Protein AF-A0A3B4X9M7-F1 (afdb_monomer)

InterPro domains:
  IPR009581 FAM20, C-terminal [PF06702] (1-113)
  IPR024869 FAM20 [PTHR12450] (1-120)

Nearest PDB structures (foldseek):
  5yh2-assembly1_B  TM=9.627E-01  e=1.219E-09  Homo sapiens
  5yh3-assembly1_C  TM=9.598E-01  e=1.978E-09  Homo sapiens
  5yh2-assembly1_A  TM=9.633E-01  e=2.843E-09  Homo sapiens
  5yh0-assembly1_I  TM=9.409E-01  e=1.376E-09  Danio rerio
  5yh0-assembly1_K  TM=9.414E-01  e=3.620E-09  Danio rerio

Foldseek 3Di:
DPPPDWDFDPVVPPPTDTDPDDCPPPQPDLPDDDCVVCVVCLPVLADEPVVLVVLVQCLDPVNPQLVVVQVVQCPPPCCVPDPPPHDPSNSVSVNVVSVVNNVSNVVSVVVDVHNYDHPPPPPVPVPPDDDD

Structure (mmCIF, N/CA/C/O backbone):
data_AF-A0A3B4X9M7-F1
#
_entry.id   AF-A0A3B4X9M7-F1
#
loop_
_atom_site.group_PDB
_atom_site.id
_atom_site.type_symbol
_atom_site.label_atom_id
_atom_site.label_alt_id
_atom_site.label_comp_id
_atom_site.label_asym_id
_atom_site.label_entity_id
_atom_site.label_seq_id
_atom_site.pdbx_PDB_ins_code
_atom_site.Cartn_x
_atom_site.Cartn_y
_atom_site.Cartn_z
_atom_site.occupancy
_atom_site.B_iso_or_equiv
_atom_site.auth_seq_id
_atom_site.auth_comp_id
_atom_site.auth_asym_id
_atom_site.auth_atom_id
_atom_site.pdbx_PDB_model_num
ATOM 1 N N . MET A 1 1 ? 7.247 7.267 2.314 1.00 68.00 1 MET A N 1
ATOM 2 C CA . MET A 1 1 ? 8.010 8.503 2.570 1.00 68.00 1 MET A CA 1
ATOM 3 C C . MET A 1 1 ? 8.000 9.279 1.273 1.00 68.00 1 MET A C 1
ATOM 5 O O . MET A 1 1 ? 8.185 8.639 0.250 1.00 68.00 1 MET A O 1
ATOM 9 N N . ASP A 1 2 ? 7.718 10.577 1.321 1.00 89.12 2 ASP A N 1
ATOM 10 C CA . ASP A 1 2 ? 7.465 11.470 0.169 1.00 89.12 2 ASP A CA 1
ATOM 11 C C . ASP A 1 2 ? 6.021 11.556 -0.359 1.00 89.12 2 ASP A C 1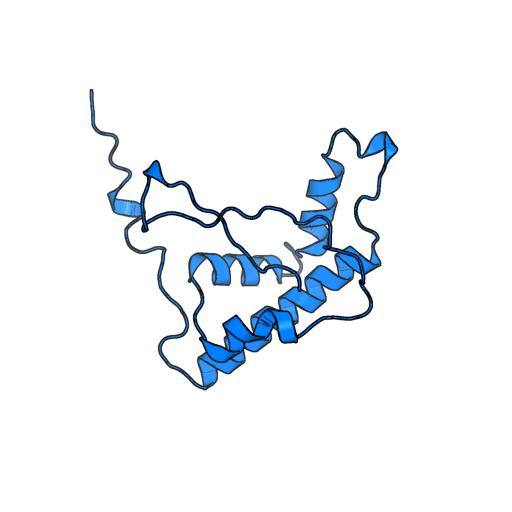
ATOM 13 O O . ASP A 1 2 ? 5.755 12.221 -1.349 1.00 89.12 2 ASP A O 1
ATOM 17 N N . ARG A 1 3 ? 5.047 10.970 0.350 1.00 93.44 3 ARG A N 1
ATOM 18 C CA . ARG A 1 3 ? 3.633 11.339 0.176 1.00 93.44 3 ARG A CA 1
ATOM 19 C C . ARG A 1 3 ? 3.361 12.582 1.025 1.00 93.44 3 ARG A C 1
ATOM 21 O O . ARG A 1 3 ? 2.982 12.449 2.183 1.00 93.44 3 ARG A O 1
ATOM 28 N N . HIS A 1 4 ? 3.639 13.761 0.479 1.00 93.94 4 HIS A N 1
ATOM 29 C CA . HIS A 1 4 ? 3.444 15.046 1.168 1.00 93.94 4 HIS A CA 1
ATOM 30 C C . HIS A 1 4 ? 2.214 15.822 0.668 1.00 93.94 4 HIS A C 1
ATOM 32 O O . HIS A 1 4 ? 1.756 16.735 1.343 1.00 93.94 4 HIS A O 1
ATOM 38 N N . HIS A 1 5 ? 1.658 15.433 -0.481 1.00 96.00 5 HIS A N 1
ATOM 39 C CA . HIS A 1 5 ? 0.385 15.927 -1.001 1.00 96.00 5 HIS A CA 1
ATOM 40 C C . HIS A 1 5 ? -0.476 14.760 -1.491 1.00 96.00 5 HIS A C 1
ATOM 42 O O . HIS A 1 5 ? 0.025 13.669 -1.790 1.00 96.00 5 HIS A O 1
ATOM 48 N N . TYR A 1 6 ? -1.776 15.012 -1.570 1.00 95.38 6 TYR A N 1
ATOM 49 C CA . TYR A 1 6 ? -2.744 14.188 -2.275 1.00 95.38 6 TYR A CA 1
ATOM 50 C C . TYR A 1 6 ? -3.588 15.099 -3.162 1.00 95.38 6 TYR A C 1
ATOM 52 O O . TYR A 1 6 ? -3.762 16.278 -2.856 1.00 95.38 6 TYR A O 1
ATOM 60 N N . GLU A 1 7 ? -4.114 14.541 -4.242 1.00 95.56 7 GLU A N 1
ATOM 61 C CA . GLU A 1 7 ? -5.021 15.244 -5.144 1.00 95.56 7 GLU A CA 1
ATOM 62 C C . GLU A 1 7 ? -6.391 14.572 -5.135 1.00 95.56 7 GLU A C 1
ATOM 64 O O . GLU A 1 7 ? -6.521 13.388 -4.811 1.00 95.56 7 GLU A O 1
ATOM 69 N N . THR A 1 8 ? -7.413 15.343 -5.483 1.00 96.50 8 THR A N 1
ATOM 70 C CA . THR A 1 8 ? -8.803 14.899 -5.603 1.00 96.50 8 THR A CA 1
ATOM 71 C C . THR A 1 8 ? -9.425 15.534 -6.841 1.00 96.50 8 THR A C 1
ATOM 73 O O . THR A 1 8 ? -8.903 16.505 -7.390 1.00 96.50 8 THR A O 1
ATOM 76 N N . PHE A 1 9 ? -10.550 14.993 -7.297 1.00 95.69 9 PHE A N 1
ATOM 77 C CA . PHE A 1 9 ? -11.328 15.621 -8.358 1.00 95.69 9 PHE A CA 1
ATOM 78 C C . PHE A 1 9 ? -12.252 16.694 -7.780 1.00 95.69 9 PHE A C 1
ATOM 80 O O . PHE A 1 9 ? -13.288 16.366 -7.203 1.00 95.69 9 PHE A O 1
ATOM 87 N N . GLU A 1 10 ? -11.920 17.967 -8.016 1.00 94.56 10 GLU A N 1
ATOM 88 C CA . GLU A 1 10 ? -12.673 19.134 -7.520 1.00 94.56 10 GLU A CA 1
ATOM 89 C C . GLU A 1 10 ? -14.180 19.048 -7.814 1.00 94.56 10 GLU A C 1
ATOM 91 O O . GLU A 1 10 ? -15.003 19.382 -6.965 1.00 94.56 10 GLU A O 1
ATOM 96 N N . LYS A 1 11 ? -14.554 18.516 -8.988 1.00 95.75 11 LYS A N 1
ATOM 97 C CA . LYS A 1 11 ? -15.952 18.353 -9.419 1.00 95.75 11 LYS A CA 1
ATOM 98 C C . LYS A 1 11 ? -16.825 17.584 -8.414 1.00 95.75 11 LYS A C 1
ATOM 100 O O . LYS A 1 11 ? -18.030 17.813 -8.381 1.00 95.75 11 LYS A O 1
ATOM 105 N N . PHE A 1 12 ? -16.244 16.673 -7.635 1.00 95.31 12 PHE A N 1
ATOM 106 C CA . PHE A 1 12 ? -16.966 15.831 -6.675 1.00 95.31 12 PHE A CA 1
ATOM 107 C C . PHE A 1 12 ? -16.859 16.340 -5.226 1.00 95.31 12 PHE A C 1
ATOM 109 O O . PHE A 1 12 ? -17.379 15.707 -4.310 1.00 95.31 12 PHE A O 1
ATOM 116 N N . GLY A 1 13 ? -16.217 17.491 -4.999 1.00 94.25 13 GLY A N 1
ATOM 117 C CA . GLY A 1 13 ? -16.064 18.070 -3.666 1.00 94.25 13 GLY A CA 1
ATOM 118 C C . GLY A 1 13 ? -15.316 17.144 -2.700 1.00 94.25 13 GLY A C 1
ATOM 119 O O . GLY A 1 13 ? -14.323 16.521 -3.065 1.00 94.25 13 GLY A O 1
ATOM 120 N N . ASN A 1 14 ? -15.793 17.068 -1.454 1.00 93.62 14 ASN A N 1
ATOM 121 C CA . ASN A 1 14 ? -15.124 16.325 -0.378 1.00 93.62 14 ASN A CA 1
ATOM 122 C C . ASN A 1 14 ? -15.452 14.822 -0.361 1.00 93.62 14 ASN A C 1
ATOM 124 O O . ASN A 1 14 ? -14.729 14.053 0.269 1.00 93.62 14 ASN A O 1
ATOM 128 N N . GLU A 1 15 ? -16.521 14.397 -1.035 1.00 93.12 15 GLU A N 1
ATOM 129 C CA . GLU A 1 15 ? -16.965 12.998 -1.079 1.00 93.12 15 GLU A CA 1
ATOM 130 C C . GLU A 1 15 ? -16.420 12.315 -2.336 1.00 93.12 15 GLU A C 1
ATOM 132 O O . GLU A 1 15 ? -17.136 11.957 -3.268 1.00 93.12 15 GLU A O 1
ATOM 137 N N . THR A 1 16 ? -15.096 12.188 -2.383 1.00 94.19 16 THR A N 1
ATOM 138 C CA . THR A 1 16 ? -14.366 11.620 -3.519 1.00 94.19 16 THR A CA 1
ATOM 139 C C . THR A 1 16 ? -13.160 10.811 -3.049 1.00 94.19 16 THR A C 1
ATOM 141 O O . THR A 1 16 ? -12.85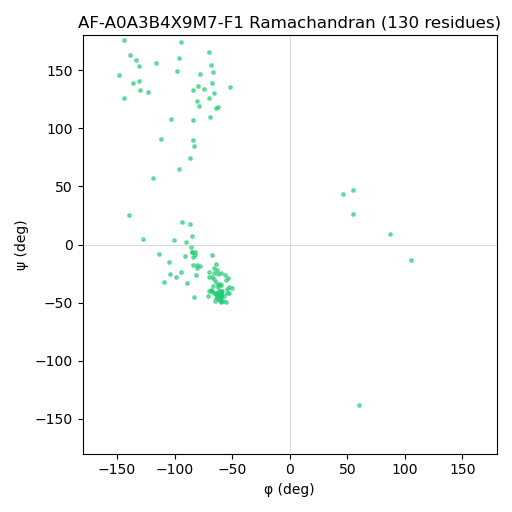4 10.741 -1.858 1.00 94.19 16 THR A O 1
ATOM 144 N N . PHE A 1 17 ? -12.462 10.173 -3.985 1.00 93.81 17 PHE A N 1
ATOM 145 C CA . PHE A 1 17 ? -11.273 9.379 -3.699 1.00 93.81 17 PHE A CA 1
ATOM 146 C C . PHE A 1 17 ? -9.980 10.175 -3.903 1.00 93.81 17 PHE A C 1
ATOM 148 O O . PHE A 1 17 ? -9.934 11.182 -4.612 1.00 93.81 17 PHE A O 1
ATOM 155 N N . LEU A 1 18 ? -8.905 9.682 -3.288 1.00 96.12 18 LEU A N 1
ATOM 156 C CA . LEU A 1 18 ? -7.571 10.256 -3.428 1.00 96.12 18 LEU A CA 1
ATOM 157 C C . LEU A 1 18 ? -6.886 9.729 -4.691 1.00 96.12 18 LEU A C 1
ATOM 159 O O . LEU A 1 18 ? -6.826 8.521 -4.927 1.00 96.12 18 LEU A O 1
ATOM 163 N N . LEU A 1 19 ? -6.295 10.628 -5.470 1.00 96.31 19 LEU A N 1
ATOM 164 C CA . LEU A 1 19 ? -5.472 10.271 -6.618 1.00 96.31 19 LEU A CA 1
ATOM 165 C C . LEU A 1 19 ? -4.072 9.846 -6.159 1.00 96.31 19 LEU A C 1
ATOM 167 O O . LEU A 1 19 ? -3.317 10.612 -5.557 1.00 96.31 19 LEU A O 1
ATOM 171 N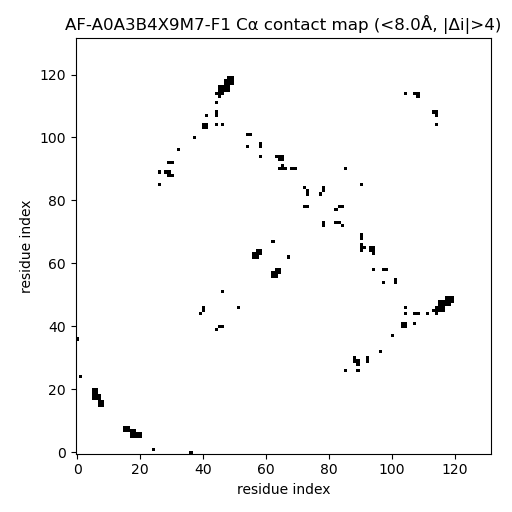 N . HIS A 1 20 ? -3.701 8.601 -6.459 1.00 96.25 20 HIS A N 1
ATOM 172 C CA . HIS A 1 20 ? -2.396 8.034 -6.110 1.00 96.25 20 HIS A CA 1
ATOM 173 C C . HIS A 1 20 ? -1.329 8.350 -7.175 1.00 96.25 20 HIS A C 1
ATOM 175 O O . HIS A 1 20 ? -0.922 7.469 -7.934 1.00 96.25 20 HIS A O 1
ATOM 181 N N . LEU A 1 21 ? -0.850 9.596 -7.218 1.00 96.25 21 LEU A N 1
ATOM 182 C CA . LEU A 1 21 ? 0.173 10.069 -8.170 1.00 96.25 21 LEU A CA 1
ATOM 183 C C . LEU A 1 21 ? 1.605 10.001 -7.608 1.00 96.25 21 LEU A C 1
ATOM 185 O O . LEU A 1 21 ? 1.798 9.655 -6.444 1.00 96.25 21 LEU A O 1
ATOM 189 N N . ASP A 1 22 ? 2.615 10.300 -8.428 1.00 94.81 22 ASP A N 1
ATOM 190 C CA . ASP A 1 22 ? 4.023 10.468 -8.019 1.00 94.81 22 ASP A CA 1
ATOM 191 C C . ASP A 1 22 ? 4.646 9.290 -7.252 1.00 94.81 22 ASP A C 1
ATOM 193 O O . ASP A 1 22 ? 5.343 9.434 -6.248 1.00 94.81 22 ASP A O 1
ATOM 197 N N . ASN A 1 23 ? 4.439 8.073 -7.761 1.00 96.19 23 ASN A N 1
ATOM 198 C CA . ASN A 1 23 ? 4.970 6.849 -7.149 1.00 96.19 23 ASN A CA 1
ATOM 199 C C . ASN A 1 23 ? 6.418 6.514 -7.574 1.00 96.19 23 ASN A C 1
ATOM 201 O O . ASN A 1 23 ? 6.929 5.457 -7.214 1.00 96.19 23 ASN A O 1
ATOM 205 N N . GLY A 1 24 ? 7.109 7.396 -8.309 1.00 95.62 24 GLY A N 1
ATOM 206 C CA . GLY A 1 24 ? 8.446 7.136 -8.877 1.00 95.62 24 GLY A CA 1
ATOM 207 C C . GLY A 1 24 ? 9.566 6.922 -7.849 1.00 95.62 24 GLY A C 1
ATOM 208 O O . GLY A 1 24 ? 10.614 6.375 -8.176 1.00 95.62 24 GLY A O 1
ATOM 209 N N . ARG A 1 25 ? 9.344 7.309 -6.587 1.00 95.44 25 ARG A N 1
ATOM 210 C CA . ARG A 1 25 ? 10.258 7.052 -5.456 1.00 95.44 25 ARG A CA 1
ATOM 211 C C . ARG A 1 25 ? 9.983 5.736 -4.723 1.00 95.44 25 ARG A C 1
ATOM 213 O O . ARG A 1 25 ? 10.641 5.434 -3.723 1.00 95.44 25 ARG A O 1
ATOM 220 N N . ALA A 1 26 ? 9.007 4.957 -5.184 1.00 95.75 26 ALA A N 1
ATOM 221 C CA . ALA A 1 26 ? 8.731 3.629 -4.656 1.00 95.75 26 ALA A CA 1
ATOM 222 C C . ALA A 1 26 ? 9.836 2.626 -5.038 1.00 95.75 26 ALA A C 1
ATOM 224 O O . ALA A 1 26 ? 10.678 2.885 -5.890 1.00 95.75 26 ALA A O 1
ATOM 225 N N . PHE A 1 27 ? 9.839 1.464 -4.376 1.00 96.62 27 PHE A N 1
ATOM 226 C CA . PHE A 1 27 ? 10.713 0.323 -4.702 1.00 96.62 27 PHE A CA 1
ATOM 227 C C . PHE A 1 27 ? 12.231 0.608 -4.747 1.00 96.62 27 PHE A C 1
ATOM 229 O O . PHE A 1 27 ? 12.978 -0.124 -5.381 1.00 96.62 27 PHE A O 1
ATOM 236 N N . GLY A 1 28 ? 12.725 1.618 -4.021 1.00 96.25 28 GLY A N 1
ATOM 237 C CA . GLY A 1 28 ? 14.171 1.885 -3.932 1.00 96.25 28 GLY A CA 1
ATOM 238 C C . GLY A 1 28 ? 14.948 0.956 -2.985 1.00 96.25 28 GLY A C 1
ATOM 239 O O . GLY A 1 28 ? 16.175 0.894 -3.043 1.00 96.25 28 GLY A O 1
ATOM 240 N N . ARG A 1 29 ? 14.266 0.259 -2.062 1.00 97.38 29 ARG A N 1
ATOM 241 C CA . ARG A 1 29 ? 14.880 -0.655 -1.077 1.00 97.38 29 ARG A CA 1
ATOM 242 C C . ARG A 1 29 ? 13.971 -1.856 -0.827 1.00 97.38 29 ARG A C 1
ATOM 244 O O . ARG A 1 29 ? 12.827 -1.670 -0.417 1.00 97.38 29 ARG A O 1
ATOM 251 N N . HIS A 1 30 ? 14.489 -3.074 -0.985 1.00 98.06 30 HIS A N 1
ATOM 252 C CA . HIS A 1 30 ? 13.788 -4.323 -0.639 1.00 98.06 30 HIS A CA 1
ATOM 253 C C . HIS A 1 30 ? 14.199 -4.894 0.726 1.00 98.06 30 HIS A C 1
ATOM 255 O O . HIS A 1 30 ? 13.417 -5.589 1.370 1.00 98.06 30 HIS A O 1
ATOM 261 N N . SER A 1 31 ? 15.429 -4.629 1.171 1.00 98.0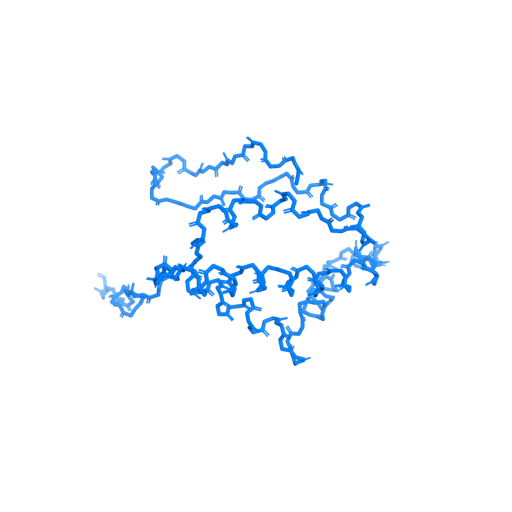6 31 SER A N 1
ATOM 262 C CA . SER A 1 31 ? 16.024 -5.207 2.387 1.00 98.06 31 SER A CA 1
ATOM 263 C C . SER A 1 31 ? 15.647 -4.472 3.672 1.00 98.06 31 SER A C 1
ATOM 265 O O . SER A 1 31 ? 15.910 -4.970 4.761 1.00 98.06 31 SER A O 1
ATOM 267 N N . ARG A 1 32 ? 15.031 -3.293 3.554 1.00 97.62 32 ARG A N 1
ATOM 268 C CA . ARG A 1 32 ? 14.594 -2.470 4.679 1.00 97.62 32 ARG A CA 1
ATOM 269 C C . ARG A 1 32 ? 13.145 -2.058 4.484 1.00 97.62 32 ARG A C 1
ATOM 271 O O . ARG A 1 32 ? 12.768 -1.587 3.409 1.00 97.62 32 ARG A O 1
ATOM 278 N N . ASP A 1 33 ? 12.368 -2.219 5.543 1.00 98.00 33 ASP A N 1
ATOM 279 C CA . ASP A 1 33 ? 11.017 -1.686 5.642 1.00 98.00 33 ASP A CA 1
ATOM 280 C C . ASP A 1 33 ? 11.057 -0.379 6.426 1.00 98.00 33 ASP A C 1
ATOM 282 O O . ASP A 1 33 ? 11.924 -0.176 7.279 1.00 98.00 33 ASP A O 1
ATOM 286 N N . GLU A 1 34 ? 10.143 0.526 6.099 1.00 97.19 34 GLU A N 1
ATOM 287 C CA . GLU A 1 34 ? 10.079 1.845 6.709 1.00 97.19 34 GLU A CA 1
ATOM 288 C C . GLU A 1 34 ? 8.805 1.944 7.561 1.00 97.19 34 GLU A C 1
ATOM 290 O O . GLU A 1 34 ? 7.744 2.293 7.036 1.00 97.19 34 GLU A O 1
ATOM 295 N N . PRO A 1 35 ? 8.875 1.601 8.862 1.00 95.19 35 PRO A N 1
ATOM 296 C CA . PRO A 1 35 ? 7.695 1.523 9.720 1.00 95.19 35 PRO A CA 1
ATOM 297 C C . PRO A 1 35 ? 7.029 2.885 9.930 1.00 95.19 35 PRO A C 1
ATOM 299 O O . PRO A 1 35 ? 5.823 2.934 10.143 1.00 95.19 35 PRO A O 1
ATOM 302 N N . SER A 1 36 ? 7.773 3.989 9.795 1.00 96.81 36 SER A N 1
ATOM 303 C CA . SER A 1 36 ? 7.222 5.346 9.902 1.00 96.81 36 SER A CA 1
ATOM 304 C C . SER A 1 36 ? 6.120 5.634 8.872 1.00 96.81 36 SER A C 1
ATOM 306 O O . SER A 1 36 ? 5.233 6.438 9.137 1.00 96.81 36 SER A O 1
ATOM 308 N N . ILE A 1 37 ? 6.104 4.931 7.730 1.00 97.38 37 ILE A N 1
ATOM 309 C CA . ILE A 1 37 ? 5.024 5.034 6.732 1.00 97.38 37 ILE A CA 1
ATOM 310 C C . ILE A 1 37 ? 3.696 4.498 7.285 1.00 97.38 37 ILE A C 1
ATOM 312 O O . ILE A 1 37 ? 2.639 4.978 6.887 1.00 97.38 37 ILE A O 1
ATOM 316 N N . LEU A 1 38 ? 3.735 3.530 8.206 1.00 97.44 38 LEU A N 1
ATOM 317 C CA . LEU A 1 38 ? 2.544 2.966 8.846 1.00 97.44 38 LEU A CA 1
ATOM 318 C C . LEU A 1 38 ? 2.071 3.764 10.064 1.00 97.44 38 LEU A C 1
ATOM 320 O O . LEU A 1 38 ? 1.031 3.420 10.624 1.00 97.44 38 LEU A O 1
ATOM 324 N N . ALA A 1 39 ? 2.774 4.833 10.453 1.00 98.06 39 ALA A N 1
ATOM 325 C CA . ALA A 1 39 ? 2.395 5.648 11.603 1.00 98.06 39 ALA A CA 1
ATOM 326 C C . ALA A 1 39 ? 0.932 6.137 11.553 1.00 98.06 39 ALA A C 1
ATOM 328 O O . ALA A 1 39 ? 0.262 6.001 12.574 1.00 98.06 39 ALA A O 1
ATOM 329 N N . PRO A 1 40 ? 0.368 6.592 10.410 1.00 98.06 40 PRO A N 1
ATOM 330 C CA . PRO A 1 40 ? -1.044 6.978 10.357 1.00 98.06 40 PRO A CA 1
ATOM 331 C C . PRO A 1 40 ? -1.997 5.830 10.713 1.00 98.06 40 PRO A C 1
ATOM 333 O O . PRO A 1 40 ? -2.960 6.033 11.444 1.00 98.06 40 PRO A O 1
ATOM 336 N N . LEU A 1 41 ? -1.710 4.603 10.264 1.00 98.06 41 LEU A N 1
ATOM 337 C CA . LEU A 1 41 ? -2.529 3.437 10.605 1.00 98.06 41 LEU A CA 1
ATOM 338 C C . LEU A 1 41 ? -2.409 3.087 12.095 1.00 98.06 41 LEU A C 1
ATOM 340 O O . LEU A 1 41 ? -3.412 2.769 12.722 1.00 98.06 41 LEU A O 1
ATOM 344 N N . GLN A 1 42 ? -1.202 3.176 12.661 1.00 97.38 42 GLN A N 1
ATOM 345 C CA . GLN A 1 42 ? -0.957 2.930 14.087 1.00 97.38 42 GLN A CA 1
ATOM 346 C C . GLN A 1 42 ? -1.616 3.977 14.990 1.00 97.38 42 GLN A C 1
ATOM 348 O O . GLN A 1 42 ? -2.052 3.652 16.085 1.00 97.38 42 GLN A O 1
ATOM 353 N N . GLN A 1 43 ? -1.658 5.234 14.550 1.00 97.00 43 GLN A N 1
ATOM 354 C CA . GLN A 1 43 ? -2.183 6.351 15.333 1.00 97.00 43 GLN A CA 1
ATOM 355 C C . GLN A 1 43 ? -3.703 6.457 15.232 1.00 97.00 43 GLN A C 1
ATOM 357 O O . GLN A 1 43 ? -4.372 6.661 16.240 1.00 97.00 43 GLN A O 1
ATOM 362 N N . CYS A 1 44 ? -4.256 6.332 14.023 1.00 97.81 44 CYS A N 1
ATOM 363 C CA . CYS A 1 44 ? -5.696 6.440 13.808 1.00 97.81 44 CYS A CA 1
ATOM 364 C C . CYS A 1 44 ? -6.434 5.136 14.124 1.00 97.81 44 CYS A C 1
ATOM 366 O O . CYS A 1 44 ? -7.624 5.184 14.417 1.00 97.81 44 CYS A O 1
ATOM 368 N N . CYS A 1 45 ? -5.758 3.986 14.016 1.00 97.94 45 CYS A N 1
ATOM 369 C CA . CYS A 1 45 ? -6.331 2.655 14.215 1.00 97.94 45 CYS A CA 1
ATOM 370 C C . CYS A 1 45 ? -7.673 2.446 13.496 1.00 97.94 45 CYS A C 1
ATOM 372 O O . CYS A 1 45 ? -8.593 1.854 14.051 1.00 97.94 45 CYS A O 1
ATOM 374 N N . ARG A 1 46 ? -7.780 2.904 12.241 1.00 97.88 46 ARG A N 1
ATOM 375 C CA . ARG A 1 46 ? -8.956 2.689 11.389 1.00 97.88 46 ARG A CA 1
ATOM 376 C C . ARG A 1 46 ? -8.594 2.167 10.006 1.00 97.88 46 ARG A C 1
ATOM 378 O O . ARG A 1 46 ? -7.614 2.602 9.405 1.00 97.88 46 ARG A O 1
ATOM 385 N N . ILE A 1 47 ? -9.407 1.246 9.493 1.00 98.25 47 ILE A N 1
ATOM 386 C CA . ILE A 1 47 ? -9.276 0.670 8.153 1.00 98.25 47 ILE A CA 1
ATOM 387 C C . ILE A 1 47 ? -10.647 0.295 7.583 1.00 98.25 47 ILE A C 1
ATOM 389 O O . ILE A 1 47 ? -11.534 -0.155 8.304 1.00 98.25 47 ILE A O 1
ATOM 393 N N . HIS A 1 48 ? -10.808 0.440 6.271 1.00 97.75 48 HIS A N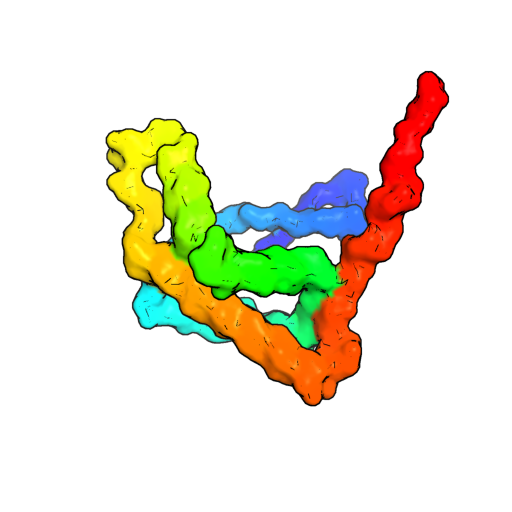 1
ATOM 394 C CA . HIS A 1 48 ? -11.991 -0.030 5.553 1.00 97.75 48 HIS A CA 1
ATOM 395 C C . HIS A 1 48 ? -12.078 -1.562 5.546 1.00 97.75 48 HIS A C 1
ATOM 397 O O . HIS A 1 48 ? -11.074 -2.256 5.322 1.00 97.75 48 HIS A O 1
ATOM 403 N N . ARG A 1 49 ? -13.285 -2.103 5.735 1.00 97.75 49 ARG A N 1
ATOM 404 C CA . ARG A 1 49 ? -13.562 -3.544 5.706 1.00 97.75 49 ARG A CA 1
ATOM 405 C C . ARG A 1 49 ? -13.193 -4.144 4.356 1.00 97.75 49 ARG A C 1
ATOM 407 O O . ARG A 1 49 ? -12.545 -5.192 4.323 1.00 97.75 49 ARG A O 1
ATOM 414 N N . SER A 1 50 ? -13.543 -3.476 3.259 1.00 97.88 50 SER A N 1
ATOM 415 C CA . SER A 1 50 ? -13.239 -3.943 1.906 1.00 97.88 50 SER A CA 1
ATOM 416 C C . SER A 1 50 ? -11.725 -4.101 1.689 1.00 97.88 50 SER A C 1
ATOM 418 O O . SER A 1 50 ? -11.262 -5.126 1.181 1.00 97.88 50 SER A O 1
ATOM 420 N N . THR A 1 51 ? -10.926 -3.136 2.155 1.00 98.38 51 THR A N 1
ATOM 421 C CA . THR A 1 51 ? -9.457 -3.181 2.108 1.00 98.38 51 THR A CA 1
ATOM 422 C C . THR A 1 51 ? -8.904 -4.305 2.976 1.00 98.38 51 THR A C 1
ATOM 424 O O . THR A 1 51 ? -8.105 -5.106 2.494 1.00 98.38 51 THR A O 1
ATOM 427 N N . LEU A 1 52 ? -9.352 -4.430 4.229 1.00 98.50 52 LEU A N 1
ATOM 428 C CA . LEU A 1 52 ? -8.872 -5.476 5.1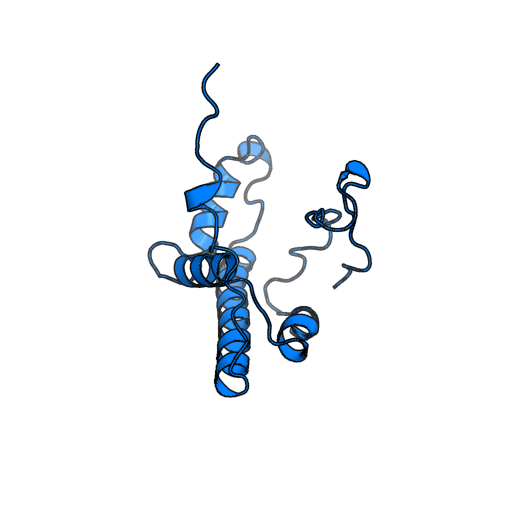37 1.00 98.50 52 LEU A CA 1
ATOM 429 C C . LEU A 1 52 ? -9.126 -6.889 4.588 1.00 98.50 52 LEU A C 1
ATOM 431 O O . LEU A 1 52 ? -8.253 -7.753 4.690 1.00 98.50 52 LEU A O 1
ATOM 435 N N . LEU A 1 53 ? -10.294 -7.130 3.985 1.00 98.50 53 LEU A N 1
ATOM 436 C CA . LEU A 1 53 ? -10.619 -8.417 3.365 1.00 98.50 53 LEU A CA 1
ATOM 437 C C . LEU A 1 53 ? -9.672 -8.744 2.202 1.00 98.50 53 LEU A C 1
ATOM 439 O O . LEU A 1 53 ? -9.140 -9.853 2.149 1.00 98.50 53 LEU A O 1
ATOM 443 N N . ARG A 1 54 ? -9.390 -7.776 1.321 1.00 98.62 54 ARG A N 1
ATOM 444 C CA . ARG A 1 54 ? -8.435 -7.952 0.211 1.00 98.62 54 ARG A CA 1
ATOM 445 C C . ARG A 1 54 ? -7.010 -8.192 0.712 1.00 98.62 54 ARG A C 1
ATOM 447 O O . ARG A 1 54 ? -6.346 -9.096 0.219 1.00 98.62 54 ARG A O 1
ATOM 454 N N . LEU A 1 55 ? -6.554 -7.449 1.723 1.00 98.69 55 LEU A N 1
ATOM 455 C CA . LEU A 1 55 ? -5.229 -7.651 2.326 1.00 98.69 55 LEU A CA 1
ATOM 456 C C . LEU A 1 55 ? -5.095 -9.047 2.953 1.00 98.69 55 LEU A C 1
ATOM 458 O O . LEU A 1 55 ? -4.061 -9.692 2.801 1.00 98.69 55 LEU A O 1
ATOM 462 N N . ARG A 1 56 ? -6.145 -9.541 3.623 1.00 98.56 56 ARG A N 1
ATOM 463 C CA . ARG A 1 56 ? -6.177 -10.911 4.157 1.00 98.56 56 ARG A CA 1
ATOM 464 C C . ARG A 1 56 ? -6.132 -11.948 3.038 1.00 98.56 56 ARG A C 1
ATOM 466 O O . ARG A 1 56 ? -5.321 -12.864 3.130 1.00 98.56 56 ARG A O 1
ATOM 473 N N . LEU A 1 57 ? -6.927 -11.787 1.979 1.00 98.56 57 LEU A N 1
ATOM 474 C CA . LEU A 1 57 ? -6.886 -12.668 0.806 1.00 98.56 57 LEU A CA 1
ATOM 475 C C . LEU A 1 57 ? -5.475 -12.731 0.207 1.00 98.56 57 LEU A C 1
ATOM 477 O O . LEU A 1 57 ? -4.934 -13.818 0.040 1.00 98.56 57 LEU A O 1
ATOM 481 N N . LEU A 1 58 ? -4.849 -11.573 -0.014 1.00 98.69 58 LEU A N 1
ATOM 482 C CA . LEU A 1 58 ? -3.506 -11.458 -0.594 1.00 98.69 58 LEU A CA 1
ATOM 483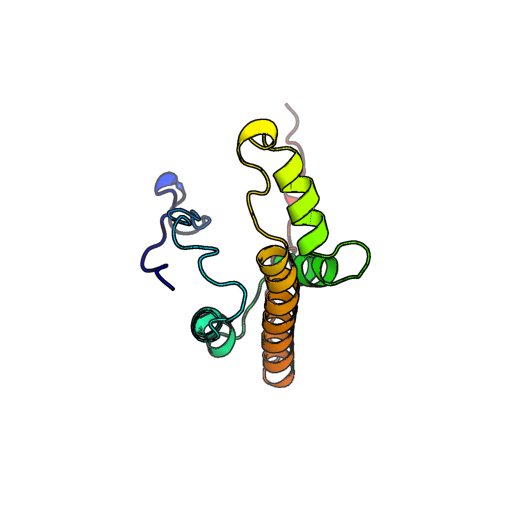 C C . LEU A 1 58 ? -2.381 -11.993 0.311 1.00 98.69 58 LEU A C 1
ATOM 485 O O . LEU A 1 58 ? -1.234 -12.104 -0.118 1.00 98.69 58 LEU A O 1
ATOM 489 N N . SER A 1 59 ? -2.689 -12.320 1.569 1.00 98.19 59 SER A N 1
ATOM 490 C CA . SER A 1 59 ? -1.752 -12.963 2.496 1.00 98.19 59 SER A CA 1
ATOM 491 C C . SER A 1 59 ? -1.813 -14.495 2.461 1.00 98.19 59 SER A C 1
ATOM 493 O O . SER A 1 59 ? -0.964 -15.156 3.058 1.00 98.19 59 SER A O 1
ATOM 495 N N . LEU A 1 60 ? -2.809 -15.075 1.778 1.00 98.12 60 LEU A N 1
ATOM 496 C CA . LEU A 1 60 ? -2.984 -16.524 1.697 1.00 98.12 60 LEU A CA 1
ATOM 497 C C . LEU A 1 60 ? -2.002 -17.151 0.693 1.00 98.12 60 LEU A C 1
ATOM 499 O O . LEU A 1 60 ? -1.752 -16.557 -0.356 1.00 98.12 60 LEU A O 1
ATOM 503 N N . PRO A 1 61 ? -1.511 -18.387 0.929 1.00 94.56 61 PRO A N 1
ATOM 504 C CA . PRO A 1 61 ? -0.561 -19.055 0.034 1.00 94.56 61 PRO A CA 1
ATOM 505 C C . PRO A 1 61 ? -1.013 -19.175 -1.429 1.00 94.56 61 PRO A C 1
ATOM 507 O O . PRO A 1 61 ? -0.171 -19.153 -2.315 1.00 94.56 61 PRO A O 1
ATOM 510 N N . GLY A 1 62 ? -2.321 -19.284 -1.688 1.00 94.88 62 GLY A N 1
ATOM 511 C CA . GLY A 1 62 ? -2.873 -19.380 -3.046 1.00 94.88 62 GLY A CA 1
ATOM 512 C C . GLY A 1 62 ? -3.054 -18.043 -3.774 1.00 94.88 62 GLY A C 1
ATOM 513 O O . GLY A 1 62 ? -3.376 -18.046 -4.955 1.00 94.88 62 GLY A O 1
ATOM 514 N N . PHE A 1 63 ? -2.876 -16.913 -3.084 1.00 96.94 63 PHE A N 1
ATOM 515 C CA . PHE A 1 63 ? -3.138 -15.568 -3.614 1.00 96.94 63 PHE A CA 1
ATOM 516 C C . PHE A 1 63 ? -2.064 -14.561 -3.190 1.00 96.94 63 PHE A C 1
ATOM 518 O O . PHE A 1 63 ? -2.350 -13.369 -3.081 1.00 96.94 63 PHE A O 1
ATOM 525 N N . ARG A 1 64 ? -0.843 -15.027 -2.900 1.00 97.69 64 ARG A N 1
ATOM 526 C CA . ARG A 1 64 ? 0.222 -14.181 -2.348 1.00 97.69 64 ARG A CA 1
ATOM 527 C C . ARG A 1 64 ? 0.418 -12.932 -3.197 1.00 97.69 64 ARG A C 1
ATOM 529 O O . ARG A 1 64 ? 0.489 -13.009 -4.424 1.00 97.69 64 ARG A O 1
ATOM 536 N N . LEU A 1 65 ? 0.547 -11.787 -2.532 1.00 98.62 65 LEU A N 1
ATOM 537 C CA . LEU A 1 65 ? 0.717 -10.495 -3.192 1.00 98.62 65 LEU A CA 1
ATOM 538 C C . LEU A 1 65 ? 1.895 -10.499 -4.177 1.00 98.62 65 LEU A C 1
ATOM 540 O O . LEU A 1 65 ? 1.766 -9.975 -5.280 1.00 98.62 65 LEU A O 1
ATOM 544 N N . SER A 1 66 ? 3.023 -11.104 -3.805 1.00 98.25 66 SER A N 1
ATOM 545 C CA . SER A 1 66 ? 4.185 -11.261 -4.685 1.00 98.25 66 SER A CA 1
ATOM 546 C C . SER A 1 66 ? 3.862 -11.994 -5.993 1.00 98.25 66 SER A C 1
ATOM 548 O O . SER A 1 66 ? 4.266 -11.531 -7.060 1.00 98.25 66 SER A O 1
ATOM 550 N N . ASP A 1 67 ? 3.097 -13.084 -5.932 1.00 98.00 67 ASP A N 1
ATOM 551 C CA . ASP A 1 67 ? 2.724 -13.894 -7.095 1.00 98.00 67 ASP A CA 1
ATOM 552 C C . ASP A 1 67 ? 1.731 -13.156 -7.998 1.00 98.00 67 ASP A C 1
ATOM 554 O O . ASP A 1 67 ? 1.931 -13.083 -9.212 1.00 98.00 67 ASP A O 1
ATOM 558 N N . VAL A 1 68 ? 0.718 -12.524 -7.396 1.00 98.00 68 VAL A N 1
ATOM 559 C CA . VAL A 1 68 ? -0.261 -11.690 -8.112 1.00 98.00 68 VAL A CA 1
ATOM 560 C C . VAL A 1 68 ? 0.435 -10.529 -8.828 1.00 98.00 68 VAL A C 1
ATOM 562 O O . VAL A 1 68 ? 0.155 -10.259 -9.996 1.00 98.00 68 VAL A O 1
ATOM 565 N N . MET A 1 69 ? 1.379 -9.860 -8.162 1.00 97.69 69 MET A N 1
ATOM 566 C CA . MET A 1 69 ? 2.143 -8.762 -8.758 1.00 97.69 69 MET A CA 1
ATOM 567 C C . MET A 1 69 ? 3.067 -9.239 -9.877 1.00 97.69 69 MET A C 1
ATOM 569 O O . MET A 1 69 ? 3.167 -8.564 -10.900 1.00 97.69 69 MET A O 1
ATOM 573 N N . ARG A 1 70 ? 3.721 -10.396 -9.718 1.00 96.44 70 ARG A N 1
ATOM 574 C CA . ARG A 1 70 ? 4.586 -10.974 -10.755 1.00 96.44 70 ARG A CA 1
ATOM 575 C C . ARG A 1 70 ? 3.802 -11.244 -12.038 1.00 96.44 70 ARG A C 1
ATOM 577 O O . ARG A 1 70 ? 4.230 -10.820 -13.108 1.00 96.44 70 ARG A O 1
ATOM 584 N N . GLU A 1 71 ? 2.643 -11.885 -11.914 1.00 95.50 71 GLU A N 1
ATOM 585 C CA . GLU A 1 71 ? 1.752 -12.182 -13.039 1.00 95.50 71 GLU A CA 1
ATOM 586 C C . GLU A 1 71 ? 1.202 -10.902 -13.683 1.00 95.50 71 GLU A C 1
ATOM 588 O O . GLU A 1 71 ? 1.183 -10.776 -14.905 1.00 95.50 71 GLU A O 1
ATOM 593 N N . SER A 1 72 ? 0.806 -9.911 -12.878 1.00 96.00 72 SER A N 1
ATOM 594 C CA . SER A 1 72 ? 0.319 -8.632 -13.402 1.00 96.00 72 SER A CA 1
ATOM 595 C C . SER A 1 72 ? 1.391 -7.889 -14.201 1.00 96.00 72 SER A C 1
ATOM 597 O O . SER A 1 72 ? 1.099 -7.375 -15.277 1.00 96.00 72 SER A O 1
ATOM 599 N N . LEU A 1 73 ? 2.623 -7.818 -13.688 1.00 95.75 73 LEU A N 1
ATOM 600 C CA . LEU A 1 73 ? 3.729 -7.107 -14.338 1.00 95.75 73 LEU A CA 1
ATOM 601 C C . LEU A 1 73 ? 4.214 -7.817 -15.608 1.00 95.75 73 LEU A C 1
ATOM 603 O O . LEU A 1 73 ? 4.691 -7.161 -16.529 1.00 95.75 73 LEU A O 1
ATOM 607 N N . ALA A 1 74 ? 4.070 -9.141 -15.688 1.00 94.19 74 ALA A N 1
ATOM 608 C CA . ALA A 1 74 ? 4.408 -9.907 -16.887 1.00 94.19 74 ALA A CA 1
ATOM 609 C C . ALA A 1 74 ? 3.502 -9.583 -18.089 1.00 94.19 74 ALA A C 1
ATOM 611 O O . ALA A 1 74 ? 3.885 -9.837 -19.229 1.00 94.19 74 ALA A O 1
ATOM 612 N N . ARG A 1 75 ? 2.315 -9.011 -17.846 1.00 95.06 75 ARG A N 1
ATOM 613 C CA . ARG A 1 75 ? 1.363 -8.602 -18.892 1.00 95.06 75 ARG A CA 1
ATOM 614 C C . ARG A 1 75 ? 1.638 -7.212 -19.457 1.00 95.06 75 ARG A C 1
ATOM 616 O O . ARG A 1 75 ? 0.964 -6.810 -20.403 1.00 95.06 75 ARG A O 1
ATOM 623 N N . ASP A 1 76 ? 2.588 -6.473 -18.888 1.00 95.12 76 ASP A N 1
ATOM 624 C CA . ASP A 1 76 ? 2.975 -5.176 -19.427 1.00 95.12 76 ASP A CA 1
ATOM 625 C C . ASP A 1 76 ? 3.632 -5.362 -20.813 1.00 95.12 76 ASP A C 1
ATOM 627 O O . ASP A 1 76 ? 4.540 -6.188 -20.950 1.00 95.12 76 ASP A O 1
ATOM 631 N N . PRO A 1 77 ? 3.222 -4.613 -21.854 1.00 94.56 77 PRO A N 1
ATOM 632 C CA . PRO A 1 77 ? 3.806 -4.727 -23.192 1.00 94.56 77 PRO A CA 1
ATOM 633 C C . PRO A 1 77 ? 5.326 -4.513 -23.239 1.00 94.56 77 PRO A C 1
ATOM 635 O O . PRO A 1 77 ? 5.997 -5.038 -24.127 1.00 94.56 77 PRO A O 1
ATOM 638 N N . LEU A 1 78 ? 5.885 -3.758 -22.289 1.00 93.31 78 LEU A N 1
ATOM 639 C CA . LEU A 1 78 ? 7.319 -3.507 -22.187 1.00 93.31 78 LEU A CA 1
ATOM 640 C C . LEU A 1 78 ? 8.069 -4.641 -21.480 1.00 93.31 78 LEU A C 1
ATOM 642 O O . LEU A 1 78 ? 9.301 -4.631 -21.484 1.00 93.31 78 LEU A O 1
ATOM 646 N N . ALA A 1 79 ? 7.381 -5.646 -20.924 1.00 90.19 79 ALA A N 1
ATOM 647 C CA . ALA A 1 79 ? 8.020 -6.771 -20.244 1.00 90.19 79 ALA A CA 1
ATOM 648 C C . ALA A 1 79 ? 9.091 -7.446 -21.121 1.00 90.19 79 ALA A C 1
ATOM 650 O O . ALA A 1 79 ? 10.159 -7.790 -20.629 1.00 90.19 79 ALA A O 1
ATOM 651 N N . GLY A 1 80 ? 8.882 -7.548 -22.438 1.00 87.88 80 GLY A N 1
ATOM 652 C CA . GLY A 1 80 ? 9.885 -8.112 -23.351 1.00 87.88 80 GLY A CA 1
ATOM 653 C C . GLY A 1 80 ? 11.205 -7.327 -23.437 1.00 87.88 80 GLY A C 1
ATOM 654 O O . GLY A 1 80 ? 12.219 -7.899 -23.825 1.00 87.88 80 GLY A O 1
ATOM 655 N N . ALA A 1 81 ? 11.208 -6.040 -23.076 1.00 90.19 81 ALA A N 1
ATOM 656 C CA . ALA A 1 81 ? 12.366 -5.150 -23.185 1.00 90.19 81 ALA A CA 1
ATOM 657 C C . ALA A 1 81 ? 12.986 -4.771 -21.830 1.00 90.19 81 ALA A C 1
ATOM 659 O O . ALA A 1 81 ? 14.192 -4.543 -21.760 1.00 90.19 81 ALA A O 1
ATOM 660 N N . VAL A 1 82 ? 12.177 -4.674 -20.768 1.00 88.12 82 VAL A N 1
ATOM 661 C CA . VAL A 1 82 ? 12.619 -4.145 -19.463 1.00 88.12 82 VAL A CA 1
ATOM 662 C C . VAL A 1 82 ? 12.325 -5.071 -18.282 1.00 88.12 82 VAL A C 1
ATOM 664 O O . VAL A 1 82 ? 12.568 -4.688 -17.137 1.00 88.12 82 VAL A O 1
ATOM 667 N N . ALA A 1 83 ? 11.811 -6.284 -18.516 1.00 86.69 83 ALA A N 1
ATOM 668 C CA . ALA A 1 83 ? 11.591 -7.222 -17.423 1.00 86.69 83 ALA A CA 1
ATOM 669 C C . ALA A 1 83 ? 12.911 -7.709 -16.786 1.00 86.69 83 ALA A C 1
ATOM 671 O O . ALA A 1 83 ? 13.915 -7.893 -17.478 1.00 86.69 83 ALA A O 1
ATOM 672 N N . PRO A 1 84 ? 12.885 -8.008 -15.474 1.00 88.56 84 PRO A N 1
ATOM 673 C CA . PRO A 1 84 ? 11.740 -7.820 -14.581 1.00 88.56 84 PRO A CA 1
ATOM 674 C C . PRO A 1 84 ? 11.604 -6.357 -14.114 1.00 88.56 84 PRO A C 1
ATOM 676 O O . PRO A 1 84 ? 12.583 -5.750 -13.693 1.00 88.56 84 PRO A O 1
ATOM 679 N N . PHE A 1 85 ? 10.375 -5.815 -14.102 1.00 93.19 85 PHE A N 1
ATOM 680 C CA . PHE A 1 85 ? 10.103 -4.466 -13.567 1.00 93.19 85 PHE A CA 1
ATOM 681 C C . PHE A 1 85 ? 10.428 -4.348 -12.074 1.00 93.19 85 PHE A C 1
ATOM 683 O O . PHE A 1 85 ? 10.902 -3.315 -11.609 1.00 93.19 85 PHE A O 1
ATOM 690 N N . LEU A 1 86 ? 10.171 -5.418 -11.316 1.00 96.19 86 LEU A N 1
ATOM 691 C CA . LEU A 1 86 ? 10.544 -5.551 -9.913 1.00 96.19 86 LEU A CA 1
ATOM 692 C C . LEU A 1 86 ? 11.406 -6.795 -9.740 1.00 96.19 86 LEU A C 1
ATOM 694 O O . LEU A 1 86 ? 11.037 -7.881 -10.180 1.00 96.19 86 LEU A O 1
ATOM 698 N N . SER A 1 87 ? 12.536 -6.652 -9.052 1.00 96.44 87 SER A N 1
ATOM 699 C CA . SER A 1 87 ? 13.379 -7.800 -8.722 1.00 96.44 87 SER A CA 1
ATOM 700 C C . SER A 1 87 ? 12.696 -8.732 -7.716 1.00 96.44 87 SER A C 1
ATOM 702 O O . SER A 1 87 ? 11.877 -8.301 -6.901 1.00 96.44 87 SER A O 1
ATOM 704 N N . GLU A 1 88 ? 13.077 -10.011 -7.716 1.00 97.38 88 GLU A N 1
ATOM 705 C CA . GLU A 1 88 ? 12.507 -11.007 -6.797 1.00 97.38 88 GLU A CA 1
ATOM 706 C C . GLU A 1 88 ? 12.604 -10.601 -5.308 1.00 97.38 88 GLU A C 1
ATOM 708 O O . GLU A 1 88 ? 11.623 -10.759 -4.577 1.00 97.38 88 GLU A O 1
ATOM 713 N N . PRO A 1 89 ? 13.696 -9.963 -4.833 1.00 98.44 89 PRO A N 1
ATOM 714 C CA . PRO A 1 89 ? 13.726 -9.422 -3.477 1.00 98.44 89 PRO A CA 1
ATOM 715 C C . PRO A 1 89 ? 12.654 -8.356 -3.195 1.00 98.44 89 PRO A C 1
ATOM 717 O O . PRO A 1 89 ? 12.151 -8.296 -2.073 1.00 98.44 89 PRO A O 1
ATOM 720 N N . HIS A 1 90 ? 12.286 -7.518 -4.174 1.00 98.56 90 HIS A N 1
ATOM 721 C CA . HIS A 1 90 ? 11.201 -6.541 -4.016 1.00 98.56 90 HIS A CA 1
ATOM 722 C C . HIS A 1 90 ? 9.833 -7.217 -3.952 1.00 98.56 90 HIS A C 1
ATOM 724 O O . HIS A 1 90 ? 9.022 -6.828 -3.114 1.00 98.56 90 HIS A O 1
ATOM 730 N N . LEU A 1 91 ? 9.599 -8.244 -4.773 1.00 98.50 91 LEU A N 1
ATOM 731 C CA . LEU A 1 91 ? 8.371 -9.041 -4.717 1.00 98.50 91 LEU A CA 1
ATOM 732 C C . LEU A 1 91 ? 8.235 -9.728 -3.354 1.00 98.50 91 LEU A C 1
ATOM 734 O O . LEU A 1 91 ? 7.223 -9.569 -2.680 1.00 98.50 91 LEU A O 1
ATOM 738 N N . SER A 1 92 ? 9.295 -10.379 -2.875 1.00 98.38 92 SER A N 1
ATOM 739 C CA . SER A 1 92 ? 9.327 -10.980 -1.534 1.00 98.38 92 SER A CA 1
ATOM 740 C C . SER A 1 92 ? 9.117 -9.947 -0.413 1.00 98.38 92 SER A C 1
ATOM 742 O O . SER A 1 92 ? 8.486 -10.235 0.607 1.00 98.38 92 SER A O 1
ATOM 744 N N . ALA A 1 93 ? 9.616 -8.718 -0.585 1.00 98.69 93 ALA A N 1
ATOM 745 C CA . ALA A 1 93 ? 9.402 -7.639 0.376 1.00 98.69 93 ALA A CA 1
ATOM 746 C C . ALA A 1 93 ? 7.935 -7.178 0.445 1.00 98.69 93 ALA A C 1
ATOM 748 O O . ALA A 1 93 ? 7.515 -6.722 1.507 1.00 98.69 93 ALA A O 1
ATOM 749 N N . LEU A 1 94 ? 7.146 -7.308 -0.630 1.00 98.62 94 LEU A N 1
ATOM 750 C CA . LEU A 1 94 ? 5.712 -6.993 -0.603 1.00 98.62 94 LEU A CA 1
ATOM 751 C C . LEU A 1 94 ? 4.961 -7.886 0.386 1.00 98.62 94 LEU A C 1
ATOM 753 O O . LEU A 1 94 ? 4.217 -7.369 1.216 1.00 98.62 94 LEU A O 1
ATOM 757 N N . ASP A 1 95 ? 5.215 -9.195 0.362 1.00 98.62 95 ASP A N 1
ATOM 758 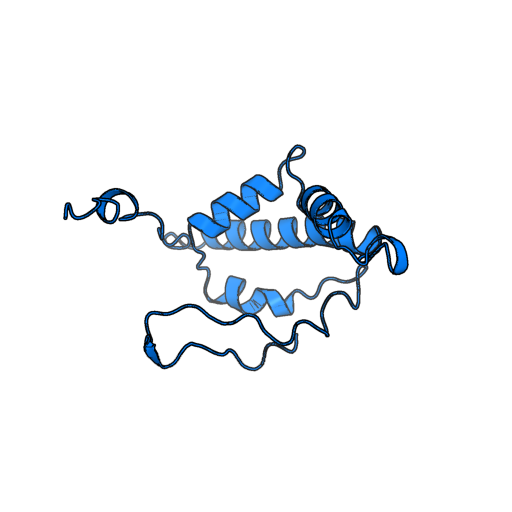C CA . ASP A 1 95 ? 4.579 -10.143 1.284 1.00 98.62 95 ASP A CA 1
ATOM 759 C C . ASP A 1 95 ? 4.958 -9.849 2.743 1.00 98.62 95 ASP A C 1
ATOM 761 O O . ASP A 1 95 ? 4.100 -9.802 3.627 1.00 98.62 95 ASP A O 1
ATOM 765 N N . ARG A 1 96 ? 6.247 -9.582 3.003 1.00 98.62 96 ARG A N 1
ATOM 766 C CA . ARG A 1 96 ? 6.730 -9.219 4.345 1.00 98.62 96 ARG A CA 1
ATOM 767 C C . ARG A 1 96 ? 6.072 -7.932 4.856 1.00 98.62 96 ARG A C 1
ATOM 769 O O . ARG A 1 96 ? 5.658 -7.868 6.013 1.00 98.62 96 ARG A O 1
ATOM 776 N N . ARG A 1 97 ? 5.940 -6.916 3.997 1.00 98.75 97 ARG A N 1
ATOM 777 C CA . ARG A 1 97 ? 5.287 -5.639 4.333 1.00 98.75 97 ARG A CA 1
ATOM 778 C C . ARG A 1 97 ? 3.788 -5.802 4.548 1.00 98.75 97 ARG A C 1
ATOM 780 O O . ARG A 1 97 ? 3.254 -5.207 5.478 1.00 98.75 97 ARG A O 1
ATOM 787 N N . LEU A 1 98 ? 3.121 -6.635 3.751 1.00 98.81 98 LEU A N 1
ATOM 788 C CA . LEU A 1 98 ? 1.714 -6.978 3.947 1.00 98.81 98 LEU A CA 1
ATOM 789 C C . LEU A 1 98 ? 1.489 -7.631 5.317 1.00 98.81 98 LEU A C 1
ATOM 791 O O . LEU A 1 98 ? 0.568 -7.246 6.038 1.00 98.81 98 LEU A O 1
ATOM 795 N N . ALA A 1 99 ? 2.361 -8.561 5.716 1.00 98.62 99 ALA A N 1
ATOM 796 C CA . ALA A 1 99 ? 2.305 -9.167 7.043 1.00 98.62 99 ALA A CA 1
ATOM 797 C C . ALA A 1 99 ? 2.450 -8.116 8.161 1.00 98.62 99 ALA A C 1
ATOM 799 O O . ALA A 1 99 ? 1.694 -8.151 9.131 1.00 98.62 99 ALA A O 1
ATOM 800 N N . ALA A 1 100 ? 3.355 -7.143 8.003 1.00 98.69 100 ALA A N 1
ATOM 801 C CA . ALA A 1 100 ? 3.511 -6.040 8.953 1.00 98.69 100 ALA A CA 1
ATOM 802 C C . ALA A 1 100 ? 2.257 -5.148 9.039 1.00 98.69 100 ALA A C 1
ATOM 804 O O . ALA A 1 100 ? 1.831 -4.804 10.140 1.00 98.69 100 ALA A O 1
ATOM 805 N N . VAL A 1 101 ? 1.620 -4.826 7.907 1.00 98.81 101 VAL A N 1
ATOM 806 C CA . VAL A 1 101 ? 0.347 -4.078 7.877 1.00 98.81 101 VAL A CA 1
ATOM 807 C C . VAL A 1 101 ? -0.745 -4.836 8.631 1.00 98.81 101 VAL A C 1
ATOM 809 O O . VAL A 1 101 ? -1.399 -4.268 9.504 1.00 98.81 101 VAL A O 1
ATOM 812 N N . LEU A 1 102 ? -0.922 -6.129 8.344 1.00 98.75 102 LEU A N 1
ATOM 813 C CA . LEU A 1 102 ? -1.915 -6.962 9.028 1.00 98.75 102 LEU A CA 1
ATOM 814 C C . LEU A 1 102 ? -1.630 -7.081 10.530 1.00 98.75 102 LEU A C 1
ATOM 816 O O . LEU A 1 102 ? -2.571 -7.115 11.322 1.00 98.75 102 LEU A O 1
ATOM 820 N N . GLN A 1 103 ? -0.357 -7.113 10.929 1.00 98.62 103 GLN A N 1
ATOM 821 C CA . GLN A 1 103 ? 0.026 -7.123 12.337 1.00 98.62 103 GLN A CA 1
ATOM 822 C C . GLN A 1 103 ? -0.344 -5.812 13.043 1.00 98.62 103 GLN A C 1
ATOM 824 O O . GLN A 1 103 ? -0.881 -5.864 14.145 1.00 98.62 103 GLN A O 1
ATOM 829 N N . VAL A 1 104 ? -0.129 -4.656 12.404 1.00 98.56 104 VAL A N 1
ATOM 830 C CA . VAL A 1 104 ? -0.570 -3.357 12.943 1.00 98.56 104 VAL A CA 1
ATOM 831 C C . VAL A 1 104 ? -2.088 -3.329 13.126 1.00 98.56 104 VAL A C 1
ATOM 833 O O . VAL A 1 104 ? -2.560 -2.934 14.188 1.00 98.56 104 VAL A O 1
ATOM 836 N N . VAL A 1 105 ? -2.855 -3.803 12.135 1.00 98.44 105 VAL A N 1
ATOM 837 C CA . VAL A 1 105 ? -4.322 -3.867 12.251 1.00 98.44 105 VAL A CA 1
ATOM 838 C C . VAL A 1 105 ? -4.740 -4.749 13.428 1.00 98.44 105 VAL A C 1
ATOM 840 O O . VAL A 1 105 ? -5.584 -4.330 14.211 1.00 98.44 105 VAL A O 1
ATOM 843 N N . ARG A 1 106 ? -4.134 -5.933 13.597 1.00 98.31 106 ARG A N 1
ATOM 844 C CA . ARG A 1 106 ? -4.422 -6.823 14.739 1.00 98.31 106 ARG A CA 1
ATOM 845 C C . ARG A 1 106 ? -4.171 -6.128 16.075 1.00 98.31 106 ARG A C 1
ATOM 847 O O . ARG A 1 106 ? -5.058 -6.114 16.914 1.00 98.31 106 ARG A O 1
ATOM 854 N N . THR A 1 107 ? -3.017 -5.480 16.230 1.00 98.31 107 THR A N 1
ATOM 855 C CA . THR A 1 107 ? -2.696 -4.722 17.447 1.00 98.31 107 THR A CA 1
ATOM 856 C C . THR A 1 107 ? -3.717 -3.617 17.726 1.00 98.31 107 THR A C 1
ATOM 858 O O . THR A 1 107 ? -4.117 -3.450 18.874 1.00 98.31 107 THR A O 1
ATOM 861 N N . CYS A 1 108 ? -4.191 -2.904 16.700 1.00 98.31 108 CYS A N 1
ATOM 862 C CA . CYS A 1 108 ? -5.278 -1.941 16.870 1.00 98.31 108 CYS A CA 1
ATOM 863 C C . CYS A 1 108 ? -6.580 -2.615 17.334 1.00 98.31 108 CYS A C 1
ATOM 865 O O . CYS A 1 108 ? -7.240 -2.089 18.224 1.00 98.31 108 CYS A O 1
ATOM 867 N N . GLN A 1 109 ? -6.955 -3.767 16.762 1.00 97.75 109 GLN A N 1
ATOM 868 C CA . GLN A 1 109 ? -8.177 -4.499 17.138 1.00 97.75 109 GLN A CA 1
ATOM 869 C C . GLN A 1 109 ? -8.146 -5.007 18.585 1.00 97.75 109 GLN A C 1
ATOM 871 O O . GLN A 1 109 ? -9.189 -5.060 19.231 1.00 97.75 109 GLN A O 1
ATOM 876 N N . ASP A 1 110 ? -6.966 -5.354 19.100 1.00 97.56 110 ASP A N 1
ATOM 877 C CA . ASP A 1 110 ? -6.798 -5.784 20.492 1.00 97.56 110 ASP A CA 1
ATOM 878 C C . ASP A 1 110 ? -6.983 -4.618 21.487 1.00 97.56 110 ASP A C 1
ATOM 880 O O . ASP A 1 110 ? -7.303 -4.839 22.653 1.00 97.56 110 ASP A O 1
ATOM 884 N N . GLN A 1 111 ? -6.776 -3.374 21.038 1.00 96.00 111 GLN A N 1
ATOM 885 C CA . GLN A 1 111 ? -6.801 -2.166 21.874 1.00 96.00 111 GLN A CA 1
ATOM 886 C C . GLN A 1 111 ? -8.080 -1.332 21.706 1.00 96.00 111 GLN A C 1
ATOM 888 O O . GLN A 1 111 ? -8.460 -0.595 22.617 1.00 96.00 111 GLN A O 1
ATOM 893 N N . HIS A 1 112 ? -8.753 -1.439 20.559 1.00 94.94 112 HIS A N 1
ATOM 894 C CA . HIS A 1 112 ? -9.886 -0.598 20.182 1.00 94.94 112 HIS A CA 1
ATOM 895 C C . HIS A 1 112 ? -11.025 -1.427 19.570 1.00 94.94 112 HIS A C 1
ATOM 897 O O . HIS A 1 112 ? -10.797 -2.307 18.744 1.00 94.94 112 HIS A O 1
ATOM 903 N N . GLY A 1 113 ? -12.274 -1.106 19.929 1.00 88.94 113 GLY A N 1
ATOM 904 C CA . GLY A 1 113 ? -13.461 -1.806 19.414 1.00 88.94 113 GLY A CA 1
ATOM 905 C C . GLY A 1 113 ? -13.927 -1.367 18.018 1.00 88.94 113 GLY A C 1
ATOM 906 O O . GLY A 1 113 ? -14.617 -2.125 17.346 1.00 88.94 113 GLY A O 1
ATOM 907 N N . ASP A 1 114 ? -13.537 -0.172 17.563 1.00 93.19 114 ASP A N 1
ATOM 908 C CA . ASP A 1 114 ? -14.026 0.462 16.325 1.00 93.19 114 ASP A CA 1
ATOM 909 C C . ASP A 1 114 ? -12.889 0.712 15.316 1.00 93.19 114 ASP A C 1
ATOM 911 O O . ASP A 1 114 ? -12.576 1.838 14.921 1.00 93.19 114 ASP A O 1
ATOM 915 N N . VAL A 1 115 ? -12.201 -0.376 14.960 1.00 97.50 115 VAL A N 1
ATOM 916 C CA . VAL A 1 115 ? -11.062 -0.351 14.025 1.00 97.50 115 VAL A CA 1
ATOM 917 C C . VAL A 1 115 ? -11.501 -0.532 12.577 1.00 97.50 115 VAL A C 1
ATOM 919 O O . VAL A 1 115 ? -10.876 -0.003 11.658 1.00 97.50 115 VAL A O 1
ATOM 922 N N . ILE A 1 116 ? -12.555 -1.314 12.349 1.00 97.56 116 ILE A N 1
ATOM 923 C CA . ILE A 1 116 ? -12.998 -1.689 11.007 1.00 97.56 116 ILE A CA 1
ATOM 924 C C . ILE A 1 116 ? -14.219 -0.853 10.645 1.00 97.56 116 ILE A C 1
ATOM 926 O O . ILE A 1 116 ? -15.312 -1.104 11.142 1.00 97.56 116 ILE A O 1
ATOM 930 N N . HIS A 1 117 ? -14.036 0.090 9.727 1.00 96.06 117 HIS A N 1
ATOM 931 C CA . HIS A 1 117 ? -15.137 0.836 9.134 1.00 96.06 117 HIS A CA 1
ATOM 932 C C . HIS A 1 117 ? -15.797 -0.003 8.032 1.00 96.06 117 HIS A C 1
ATOM 934 O O . HIS A 1 117 ? -15.112 -0.453 7.108 1.00 96.06 117 HIS A O 1
ATOM 940 N N . ASN A 1 118 ? -17.106 -0.250 8.134 1.00 95.19 118 ASN A N 1
ATOM 941 C CA . ASN A 1 118 ? -17.827 -1.069 7.162 1.00 95.19 118 ASN A CA 1
ATOM 942 C C . ASN A 1 118 ? -18.252 -0.250 5.936 1.00 95.19 118 ASN A C 1
ATOM 944 O O . ASN A 1 118 ? -19.354 0.274 5.878 1.00 95.19 118 ASN A O 1
ATOM 948 N N . ASP A 1 119 ? -17.380 -0.199 4.935 1.00 93.31 119 ASP A N 1
ATOM 949 C CA . ASP A 1 119 ? -17.596 0.473 3.650 1.00 93.31 119 ASP A CA 1
ATOM 950 C C . ASP A 1 119 ? -18.294 -0.414 2.601 1.00 93.31 119 ASP A C 1
ATOM 952 O O . ASP A 1 119 ? -18.198 -0.148 1.408 1.00 93.31 119 ASP A O 1
ATOM 956 N N . LEU A 1 120 ? -18.934 -1.510 3.024 1.00 90.62 120 LEU A N 1
ATOM 957 C CA . LEU A 1 120 ? -19.647 -2.447 2.145 1.00 90.62 120 LEU A CA 1
ATOM 958 C C . LEU A 1 120 ? -21.167 -2.452 2.370 1.00 90.62 120 LEU A C 1
ATOM 960 O O . LEU A 1 120 ? -21.885 -3.094 1.609 1.00 90.62 120 LEU A O 1
ATOM 964 N N . GLU A 1 121 ? -21.662 -1.772 3.404 1.00 77.12 121 GLU A N 1
ATOM 965 C CA . GLU A 1 121 ? -23.101 -1.564 3.600 1.00 77.12 121 GLU A CA 1
ATOM 966 C C . GLU A 1 121 ? -23.620 -0.582 2.533 1.00 77.12 121 GLU A C 1
ATOM 968 O O . GLU A 1 121 ? -23.050 0.491 2.365 1.00 77.12 121 GLU A O 1
ATOM 973 N N . GLY A 1 122 ? -24.662 -0.968 1.784 1.00 63.66 122 GLY A N 1
ATOM 974 C CA . GLY A 1 122 ? -25.303 -0.129 0.754 1.00 63.66 122 GLY A CA 1
ATOM 975 C C . GLY A 1 122 ? -25.008 -0.493 -0.711 1.00 63.66 122 GLY A C 1
ATOM 976 O O . GLY A 1 122 ? -25.759 -0.078 -1.588 1.00 63.66 122 GLY A O 1
ATOM 977 N N . TYR A 1 123 ? -24.006 -1.336 -1.000 1.00 55.44 123 TYR A N 1
ATOM 978 C CA . TYR A 1 123 ? -23.706 -1.761 -2.385 1.00 55.44 123 TYR A CA 1
ATOM 979 C C . TYR A 1 123 ? -24.850 -2.542 -3.060 1.00 55.44 123 TYR A C 1
ATOM 981 O O . TYR A 1 123 ? -24.946 -2.538 -4.287 1.00 55.44 123 TYR A O 1
ATOM 989 N N . ASP A 1 124 ? -25.714 -3.193 -2.274 1.00 54.84 124 ASP A N 1
ATOM 990 C CA . ASP A 1 124 ? -26.855 -3.961 -2.784 1.00 54.84 124 ASP A CA 1
ATOM 991 C C . ASP A 1 124 ? -28.074 -3.082 -3.143 1.00 54.84 124 ASP A C 1
ATOM 993 O O . ASP A 1 124 ? -28.933 -3.535 -3.896 1.00 54.84 124 ASP A O 1
ATOM 997 N N . GLU A 1 125 ? -28.160 -1.831 -2.666 1.00 52.03 125 GLU A N 1
ATOM 998 C CA . GLU A 1 125 ? -29.324 -0.959 -2.929 1.00 52.03 125 GLU A CA 1
ATOM 999 C C . GLU A 1 125 ? -29.146 -0.034 -4.147 1.00 52.03 125 GLU A C 1
ATOM 1001 O O . GLU A 1 125 ? -30.128 0.351 -4.782 1.00 52.03 125 GLU A O 1
ATOM 1006 N N . GLU A 1 126 ? -27.908 0.282 -4.541 1.00 51.03 126 GLU A N 1
ATOM 1007 C CA . GLU A 1 126 ? -27.622 1.211 -5.652 1.00 51.03 126 GLU A CA 1
ATOM 1008 C C . GLU A 1 126 ? -27.639 0.555 -7.046 1.00 51.03 126 GLU A C 1
ATOM 1010 O O . GLU A 1 126 ? -27.557 1.246 -8.060 1.00 51.03 126 GLU A O 1
ATOM 1015 N N . HIS A 1 127 ? -27.766 -0.775 -7.133 1.00 51.38 127 HIS A N 1
ATOM 1016 C CA . HIS A 1 127 ? -27.762 -1.518 -8.402 1.00 51.38 127 HIS A CA 1
ATOM 1017 C C . HIS A 1 127 ? -29.150 -1.782 -8.997 1.00 51.38 127 HIS A C 1
ATOM 1019 O O . HIS A 1 127 ? -29.283 -2.650 -9.860 1.00 51.38 127 HIS A O 1
ATOM 1025 N N . HIS A 1 128 ? -30.184 -1.033 -8.606 1.00 46.53 128 HIS A N 1
ATOM 1026 C CA . HIS A 1 128 ? -31.410 -0.999 -9.400 1.00 46.53 128 HIS A CA 1
ATOM 1027 C C . HIS A 1 128 ? -31.129 -0.264 -10.719 1.00 46.53 128 HIS A C 1
ATOM 1029 O O . HIS A 1 128 ? -30.946 0.955 -10.703 1.00 46.53 128 HIS A O 1
ATOM 1035 N N . PRO A 1 129 ? -31.100 -0.960 -11.875 1.00 48.88 129 PRO A N 1
ATOM 1036 C CA . PRO A 1 129 ? -31.063 -0.278 -13.154 1.00 48.88 129 PRO A CA 1
ATOM 1037 C C . PRO A 1 129 ? -32.382 0.477 -13.249 1.00 48.88 129 PRO A C 1
ATOM 1039 O O . PRO A 1 129 ? -33.449 -0.137 -13.199 1.00 48.88 129 PRO A O 1
ATOM 1042 N N . GLN A 1 130 ? -32.3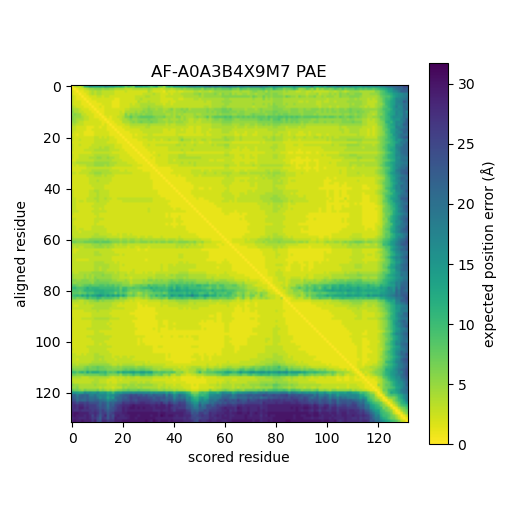19 1.799 -13.325 1.00 40.16 130 GLN A N 1
ATOM 1043 C CA . GLN A 1 130 ? -33.497 2.597 -13.616 1.00 40.16 130 GLN A CA 1
ATOM 1044 C C . GLN A 1 130 ? -33.971 2.191 -15.025 1.00 40.16 130 GLN A C 1
ATOM 1046 O O . GLN A 1 130 ? -33.170 2.286 -15.959 1.00 40.16 130 GLN A O 1
ATOM 1051 N N . PRO A 1 131 ? -35.192 1.645 -15.190 1.00 51.62 131 PRO A N 1
ATOM 1052 C CA . PRO A 1 131 ? -35.693 1.292 -16.507 1.00 51.62 131 PRO A CA 1
ATOM 1053 C C . PRO A 1 131 ? -36.094 2.561 -17.274 1.00 51.62 131 PRO A C 1
ATOM 1055 O O . PRO A 1 131 ? -36.788 3.414 -16.720 1.00 51.62 131 PRO A O 1
ATOM 1058 N N . ASP A 1 132 ? -35.639 2.584 -18.530 1.00 45.44 132 ASP A N 1
ATOM 1059 C CA . ASP A 1 132 ? -35.897 3.478 -19.676 1.00 45.44 132 ASP A CA 1
ATOM 1060 C C . ASP A 1 132 ? -35.546 4.976 -19.570 1.00 45.44 132 ASP A C 1
ATOM 1062 O O . ASP A 1 132 ? -36.297 5.770 -18.958 1.00 45.44 132 ASP A O 1
#

Radius of gyration: 18.0 Å; Cα contacts (8 Å, |Δi|>4): 98; chains: 1; bounding box: 52×38×45 Å

Organism: NCBI:txid1841481

pLDDT: mean 92.11, std 13.1, range [40.16, 98.81]

Solvent-accessible surface area (backbone atoms only — not comparable to full-atom values): 8326 Å² total; per-residue (Å²): 124,88,82,85,75,79,45,66,59,72,93,52,57,88,81,63,65,75,53,91,68,88,65,85,79,56,91,82,58,48,93,59,84,68,70,76,67,48,43,64,49,70,72,68,33,59,45,47,42,67,57,52,52,51,56,53,50,31,66,34,91,94,43,30,46,35,60,56,50,52,58,57,54,63,69,42,87,56,33,89,81,58,57,69,88,62,52,68,62,44,33,56,32,47,45,56,51,50,52,51,53,54,49,52,51,50,57,32,53,78,76,38,94,78,24,66,44,73,77,67,77,63,68,84,70,73,70,67,77,80,82,133

Sequence (132 aa):
MDRHHYETFEKFGNETFLLHLDNGRAFGRHSRDEPSILAPLQQCCRIHRSTLLRLRLLSLPGFRLSDVMRESLARDPLAGAVAPFLSEPHLSALDRRLAAVLQVVRTCQDQHGDVIHNDLEGYDEEHHPQPD

Mean predicted aligned error: 5.78 Å

Secondary structure (DSSP, 8-state):
------B--GGGTTSSPPB---GGGTTS-SS---GGGGHHHHHH--EEHHHHHHHHHTTSTTS-HHHHHHHHHHTSTTHHHH--SS-HHHHHHHHHHHHHHHHHHHHHHHH-S--EE-TTTTTTTTT-PPP-